Protein 4YJW (pdb70)

Solvent-accessible surface area: 9100 Å² total

Foldseek 3Di:
DLLVLLVLLCLVVLLVVCLCQQQPLVLLVVLLVLLDPPDLVPRDQDDHGDDDPVSLVDQLQDDVSDPPVL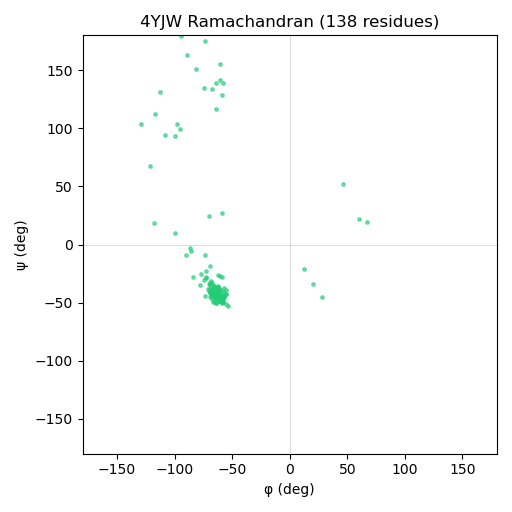RVLSNVLSVLLVVLSCLLNVLSVVLSVVNVVVCVVVVCPSSVVSSVSSVVSSVSNVVSSVSNCVSSPVVNVVSVVSNDD

CATH classification: 1.20.120.930

Organism: Phocaeicola vulgatus (strain ATCC 8482 / DSM 1447 / JCM 5826 / CCUG 4940 / NBRC 14291 / NCTC 11154) (NCBI:txid435590)

Structure (mmCIF, N/CA/C/O backbone):
data_4YJW
#
_entry.id   4YJW
#
_cell.length_a   70.766
_cell.length_b   70.766
_cell.length_c   67.473
_cell.angle_alpha   90.000
_cell.angle_beta   90.000
_cell.angle_gamma   90.000
#
_symmetry.space_group_name_H-M   'P 41 21 2'
#
loop_
_entity.id
_entity.type
_entity.pdbx_description
1 polymer 'DUF3829 family protein'
2 water water
#
loop_
_atom_site.group_PDB
_atom_site.id
_atom_site.type_symbol
_atom_site.label_atom_id
_atom_site.label_alt_id
_atom_site.label_comp_id
_atom_site.label_asym_id
_ato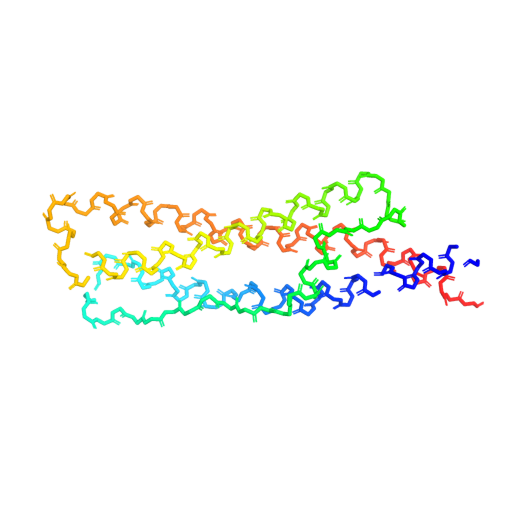m_site.label_entity_id
_atom_site.label_seq_id
_atom_site.pdbx_PDB_ins_code
_atom_site.Cartn_x
_atom_site.Cartn_y
_atom_site.Cartn_z
_atom_site.occupancy
_atom_site.B_iso_or_equiv
_atom_site.auth_seq_id
_atom_site.auth_comp_id
_atom_site.auth_asym_id
_atom_site.auth_atom_id
_atom_site.pdbx_PDB_model_num
ATOM 1 N N . SER A 1 9 ? 1.650 24.416 23.536 1.00 64.02 34 SER A N 1
ATOM 2 C CA . SER A 1 9 ? 1.467 24.450 22.084 1.00 63.62 34 SER A CA 1
ATOM 3 C C . SER A 1 9 ? 2.783 24.082 21.373 1.00 66.25 34 SER A C 1
ATOM 4 O O . SER A 1 9 ? 2.800 23.146 20.573 1.00 64.31 34 SER A O 1
ATOM 11 N N . SER A 1 11 ? 5.390 23.144 23.164 1.00 53.82 36 SER A N 1
ATOM 12 C CA . SER A 1 11 ? 5.777 22.032 24.015 1.00 51.62 36 SER A CA 1
ATOM 13 C C . SER A 1 11 ? 4.900 20.833 23.690 1.00 49.82 36 SER A C 1
ATOM 14 O O . SER A 1 11 ? 5.382 19.706 23.768 1.00 47.15 36 SER A O 1
ATOM 17 N N . VAL A 1 12 ? 3.612 21.077 23.334 1.00 43.46 37 VAL A N 1
ATOM 18 C CA . VAL A 1 12 ? 2.644 20.033 22.947 1.00 41.62 37 VAL A CA 1
ATOM 19 C C . VAL A 1 12 ? 3.138 19.346 21.647 1.00 41.50 37 VAL A C 1
ATOM 20 O O . VAL A 1 12 ? 3.118 18.106 21.560 1.00 39.49 37 VAL A O 1
ATOM 24 N N . GLU A 1 13 ? 3.596 20.152 20.656 1.00 35.89 38 GLU A N 1
ATOM 25 C CA A GLU A 1 13 ? 4.105 19.592 19.401 0.50 34.28 38 GLU A CA 1
ATOM 26 C CA B GLU A 1 13 ? 4.116 19.621 19.397 0.50 34.21 38 GLU A CA 1
ATOM 27 C C . GLU A 1 13 ? 5.427 18.861 19.657 1.00 36.37 38 GLU A C 1
ATOM 28 O O . GLU A 1 13 ? 5.624 17.778 19.111 1.00 31.96 38 GLU A O 1
ATOM 39 N N . ASN A 1 14 ? 6.298 19.407 20.550 1.00 34.28 39 ASN A N 1
ATOM 40 C CA . ASN A 1 14 ? 7.580 18.777 20.924 1.00 33.23 39 ASN A CA 1
ATOM 41 C C . ASN A 1 14 ? 7.344 17.432 21.629 1.00 32.17 39 ASN A C 1
ATOM 42 O O . ASN A 1 14 ? 8.056 16.451 21.366 1.00 29.25 39 ASN A O 1
ATOM 47 N N . ALA A 1 15 ? 6.310 17.381 22.482 1.00 28.43 40 ALA A N 1
ATOM 48 C CA . ALA A 1 15 ? 5.909 16.178 23.206 1.00 27.63 40 ALA A CA 1
ATOM 49 C C . ALA A 1 15 ? 5.392 15.114 22.241 1.00 28.48 40 ALA A C 1
ATOM 50 O O . ALA A 1 15 ? 5.691 13.937 22.430 1.00 26.33 40 ALA A O 1
ATOM 52 N N . ASN A 1 16 ? 4.653 15.522 21.180 1.00 24.32 41 ASN A N 1
ATOM 53 C CA . ASN A 1 16 ? 4.167 14.566 20.186 1.00 23.50 41 ASN A CA 1
ATOM 54 C C . ASN A 1 16 ? 5.329 13.945 19.432 1.00 24.04 41 ASN A C 1
ATOM 55 O O . ASN A 1 16 ? 5.266 12.761 19.090 1.00 23.13 41 ASN A O 1
ATOM 60 N N . GLU A 1 17 ? 6.391 14.731 19.181 1.00 20.48 42 GLU A N 1
ATOM 61 C CA . GLU A 1 17 ? 7.583 14.231 18.487 1.00 19.04 42 GLU A CA 1
ATOM 62 C C . GLU A 1 17 ? 8.341 13.284 19.403 1.00 19.70 42 GLU A C 1
ATOM 63 O O . GLU A 1 17 ? 8.864 12.281 18.931 1.00 16.90 42 GLU A O 1
ATOM 69 N N . VAL A 1 18 ? 8.404 13.582 20.716 1.00 18.94 43 VAL A N 1
ATOM 70 C CA . VAL A 1 18 ? 9.058 12.662 21.662 1.00 18.12 43 VAL A CA 1
ATOM 71 C C . VAL A 1 18 ? 8.343 11.297 21.609 1.00 20.23 43 VAL A C 1
ATOM 72 O O . VAL A 1 18 ? 9.013 10.267 21.530 1.00 17.55 43 VAL A O 1
ATOM 84 N N . LYS A 1 20 ? 6.671 9.963 19.113 1.00 18.94 45 LYS A N 1
ATOM 85 C CA . LYS A 1 20 ? 6.985 9.336 17.814 1.00 16.71 45 LYS A CA 1
ATOM 86 C C . LYS A 1 20 ? 8.364 8.695 17.894 1.00 18.57 45 LYS A C 1
ATOM 87 O O . LYS A 1 20 ? 8.532 7.542 17.486 1.00 15.75 45 LYS A O 1
ATOM 93 N N . TYR A 1 21 ? 9.338 9.434 18.457 1.00 14.90 46 TYR A N 1
ATOM 94 C CA . TYR A 1 21 ? 10.713 8.961 18.619 1.00 13.52 46 TYR A CA 1
ATOM 95 C C . TYR A 1 21 ? 10.753 7.723 19.518 1.00 17.04 46 TYR A C 1
ATOM 96 O O . TYR A 1 21 ? 11.422 6.740 19.190 1.00 15.71 46 TYR A O 1
ATOM 105 N N . TYR A 1 22 ? 9.993 7.748 20.628 1.00 15.89 47 TYR A N 1
ATOM 106 C CA . TYR A 1 22 ? 9.946 6.601 21.542 1.00 16.84 47 TYR A CA 1
ATOM 107 C C . TYR A 1 22 ? 9.298 5.385 20.867 1.00 18.82 47 TYR A C 1
ATOM 108 O O . TYR A 1 22 ? 9.842 4.281 20.945 1.00 18.14 47 TYR A O 1
ATOM 117 N N . ASP A 1 23 ? 8.140 5.576 20.227 1.00 17.67 48 ASP A N 1
ATOM 118 C CA . ASP A 1 23 ? 7.454 4.471 19.534 1.00 17.59 48 ASP A CA 1
ATOM 119 C C . ASP A 1 23 ? 8.367 3.823 18.469 1.00 19.14 48 ASP A C 1
ATOM 120 O O . ASP A 1 23 ? 8.437 2.596 18.400 1.00 19.12 48 ASP A O 1
ATOM 125 N N . THR A 1 24 ? 9.099 4.645 17.675 1.00 14.83 49 THR A N 1
ATOM 126 C CA . THR A 1 24 ? 10.007 4.158 16.625 1.00 14.06 49 THR A CA 1
ATOM 127 C C . THR A 1 24 ? 11.172 3.426 17.306 1.00 17.35 49 THR A C 1
ATOM 128 O O . THR A 1 24 ? 11.526 2.321 16.878 1.00 16.54 49 THR A O 1
ATOM 132 N N . SER A 1 25 ? 11.713 4.004 18.406 1.00 14.05 50 SER A N 1
ATOM 133 C CA . SER A 1 25 ? 12.806 3.378 19.168 1.00 14.41 50 SER A CA 1
ATOM 134 C C . SER A 1 25 ? 12.394 1.993 19.661 1.00 20.25 50 SER A C 1
ATOM 135 O O . SER A 1 25 ? 13.176 1.054 19.546 1.00 18.72 50 SER A O 1
ATOM 138 N N . LEU A 1 26 ? 11.169 1.860 20.197 1.00 18.93 51 LEU A N 1
ATOM 139 C CA . LEU A 1 26 ? 10.663 0.571 20.699 1.00 20.09 51 LEU A CA 1
ATOM 140 C C . LEU A 1 26 ? 10.660 -0.492 19.581 1.00 22.75 51 LEU A C 1
ATOM 141 O O . LEU A 1 26 ? 11.154 -1.607 19.782 1.00 21.90 51 LEU A O 1
ATOM 146 N N . LYS A 1 27 ? 10.133 -0.129 18.404 1.00 19.19 52 LYS A N 1
ATOM 147 C CA . LYS A 1 27 ? 10.039 -1.028 17.247 1.00 19.60 52 LYS A CA 1
ATOM 148 C C . LYS A 1 27 ? 11.401 -1.390 16.684 1.00 22.30 52 LYS A C 1
ATOM 149 O O . LYS A 1 27 ? 11.669 -2.564 16.422 1.00 23.05 52 LYS A O 1
ATOM 155 N N . ILE A 1 28 ? 12.245 -0.377 16.453 1.00 18.98 53 ILE A N 1
ATOM 156 C CA . ILE A 1 28 ? 13.553 -0.577 15.834 1.00 19.43 53 ILE A CA 1
ATOM 157 C C . ILE A 1 28 ? 14.502 -1.384 16.781 1.00 21.14 53 ILE A C 1
ATOM 158 O O . ILE A 1 28 ? 15.144 -2.332 16.321 1.00 19.12 53 ILE A O 1
ATOM 163 N N . LEU A 1 29 ? 14.478 -1.108 18.091 1.00 17.48 54 LEU A N 1
ATOM 164 C CA . LEU A 1 29 ? 15.392 -1.793 19.013 1.00 17.05 54 LEU A CA 1
ATOM 165 C C . LEU A 1 29 ? 14.990 -3.267 19.234 1.00 19.93 54 LEU A C 1
ATOM 166 O O . LEU A 1 29 ? 15.871 -4.100 19.440 1.00 19.15 54 LEU A O 1
ATOM 171 N N . LYS A 1 30 ? 13.699 -3.587 19.117 1.00 17.59 55 LYS A N 1
ATOM 172 C CA . LYS A 1 30 ? 13.214 -4.959 19.217 1.00 18.70 55 LYS A CA 1
ATOM 173 C C . LYS A 1 30 ? 13.746 -5.798 18.027 1.00 24.60 55 LYS A C 1
ATOM 174 O O . LYS A 1 30 ? 14.205 -6.926 18.223 1.00 24.02 55 LYS A O 1
ATOM 180 N N . ASP A 1 31 ? 13.691 -5.247 16.811 1.00 21.92 56 ASP A N 1
ATOM 181 C CA . ASP A 1 31 ? 14.138 -6.008 15.634 1.00 22.36 56 ASP A CA 1
ATOM 182 C C . ASP A 1 31 ? 15.640 -5.946 15.381 1.00 26.45 56 ASP A C 1
ATOM 183 O O . ASP A 1 31 ? 16.182 -6.890 14.793 1.00 27.89 56 ASP A O 1
ATOM 188 N N . LEU A 1 32 ? 16.316 -4.863 15.800 1.00 19.25 57 LEU A N 1
ATOM 189 C CA A LEU A 1 32 ? 17.747 -4.717 15.562 0.60 18.97 57 LEU A CA 1
ATOM 190 C CA B LEU A 1 32 ? 17.760 -4.724 15.577 0.40 18.85 57 LEU A CA 1
ATOM 191 C C . LEU A 1 32 ? 18.586 -5.577 16.515 1.00 21.87 57 LEU A C 1
ATOM 192 O O . LEU A 1 32 ? 19.563 -6.176 16.074 1.00 22.03 57 LEU A O 1
ATOM 201 N N . VAL A 1 33 ? 18.222 -5.608 17.805 1.00 16.52 58 VAL A N 1
ATOM 202 C CA . VAL A 1 33 ? 18.957 -6.345 18.831 1.00 15.44 58 VAL A CA 1
ATOM 203 C C . VAL A 1 33 ? 18.123 -7.557 19.235 1.00 19.27 58 VAL A C 1
ATOM 204 O O . VAL A 1 33 ? 17.217 -7.488 20.082 1.00 19.50 58 VAL A O 1
ATOM 208 N N . ASN A 1 34 ? 18.431 -8.659 18.586 1.00 15.85 59 ASN A N 1
ATOM 209 C CA . ASN A 1 34 ? 17.766 -9.941 18.786 1.00 15.77 59 ASN A CA 1
ATOM 210 C C . ASN A 1 34 ? 18.658 -10.764 19.693 1.00 18.73 59 ASN A C 1
ATOM 211 O O . ASN A 1 34 ? 19.590 -11.416 19.220 1.00 16.82 59 ASN A O 1
ATOM 216 N N . GLU A 1 35 ? 18.403 -10.696 21.004 1.00 14.74 60 GLU A N 1
ATOM 217 C CA . GLU A 1 35 ? 19.252 -11.317 22.026 1.00 14.03 60 GLU A CA 1
ATOM 218 C C . GLU A 1 35 ? 19.447 -12.807 21.791 1.00 16.21 60 GLU A C 1
ATOM 219 O O . GLU A 1 35 ? 20.570 -13.291 21.948 1.00 15.66 60 GLU A O 1
ATOM 225 N N . ASN A 1 36 ? 18.381 -13.536 21.421 1.00 13.49 61 ASN A N 1
ATOM 226 C CA . ASN A 1 36 ? 18.517 -14.986 21.214 1.00 14.35 61 ASN A CA 1
ATOM 227 C C . ASN A 1 36 ? 19.328 -15.292 19.966 1.00 15.73 61 ASN A C 1
ATOM 228 O O . ASN A 1 36 ? 20.126 -16.246 19.984 1.00 15.36 61 ASN A O 1
ATOM 233 N N . GLU A 1 37 ? 19.220 -14.456 18.915 1.00 14.49 62 GLU A N 1
ATOM 234 C CA . GLU A 1 37 ? 20.036 -14.653 17.708 1.00 13.04 62 GLU A CA 1
ATOM 235 C C . GLU A 1 37 ? 21.499 -14.362 18.019 1.00 14.61 62 GLU A C 1
ATOM 236 O O . GLU A 1 37 ? 22.377 -15.089 17.558 1.00 12.17 62 GLU A O 1
ATOM 242 N N . ILE A 1 38 ? 21.756 -13.304 18.820 1.00 10.72 63 ILE A N 1
ATOM 243 C CA . ILE A 1 38 ? 23.131 -12.944 19.225 1.00 10.44 63 ILE A CA 1
ATOM 244 C C . ILE A 1 38 ? 23.753 -14.133 19.975 1.00 13.70 63 ILE A C 1
ATOM 245 O O . ILE A 1 38 ? 24.895 -14.533 19.678 1.00 12.55 63 ILE A O 1
ATOM 250 N N . LYS A 1 39 ? 23.021 -14.690 20.961 1.00 12.98 64 LYS A N 1
ATOM 251 C CA . LYS A 1 39 ? 23.497 -15.873 21.689 1.00 12.38 64 LYS A CA 1
ATOM 252 C C . LYS A 1 39 ? 23.758 -17.052 20.751 1.00 15.80 64 LYS A C 1
ATOM 253 O O . LYS A 1 39 ? 24.728 -17.800 20.978 1.00 13.36 64 LYS A O 1
ATOM 259 N N . ALA A 1 40 ? 22.876 -17.264 19.733 1.00 12.58 65 ALA A N 1
ATOM 260 C CA . ALA A 1 40 ? 23.054 -18.382 18.780 1.00 13.28 65 ALA A CA 1
ATOM 261 C C . ALA A 1 40 ? 24.326 -18.187 17.930 1.00 14.73 65 ALA A C 1
ATOM 262 O O . ALA A 1 40 ? 25.068 -19.143 17.706 1.00 13.78 65 ALA A O 1
ATOM 264 N N . VAL A 1 41 ? 24.602 -16.937 17.509 1.00 11.48 66 VAL A N 1
ATOM 265 C CA . VAL A 1 41 ? 25.819 -16.623 16.736 1.00 10.80 66 VAL A CA 1
ATOM 266 C C . VAL A 1 41 ? 27.058 -16.886 17.619 1.00 12.68 66 VAL A C 1
ATOM 267 O O . VAL A 1 41 ? 28.029 -17.471 17.152 1.00 11.32 66 VAL A O 1
ATOM 271 N N . LEU A 1 42 ? 27.009 -16.519 18.895 1.00 11.49 67 LEU A N 1
ATOM 272 C CA . LEU A 1 42 ? 28.156 -16.818 19.776 1.00 9.67 67 LEU A CA 1
ATOM 273 C C . LEU A 1 42 ? 28.391 -18.332 19.876 1.00 13.56 67 LEU A C 1
ATOM 274 O O . LEU A 1 42 ? 29.521 -18.770 19.799 1.00 13.26 67 LEU A O 1
ATOM 279 N N . GLY A 1 43 ? 27.320 -19.117 19.962 1.00 11.81 68 GLY A N 1
ATOM 280 C CA . GLY A 1 43 ? 27.454 -20.575 19.993 1.00 13.21 68 GLY A CA 1
ATOM 281 C C . GLY A 1 43 ? 28.079 -21.115 18.709 1.00 15.41 68 GLY A C 1
ATOM 282 O O . GLY A 1 43 ? 28.923 -22.020 18.765 1.00 14.60 68 GLY A O 1
ATOM 283 N N . TYR A 1 44 ? 27.768 -20.491 17.549 1.00 11.19 69 TYR A N 1
ATOM 284 C CA . TYR A 1 44 ? 28.313 -20.908 16.251 1.00 11.30 69 TYR A CA 1
ATOM 285 C C . TYR A 1 44 ? 29.810 -20.599 16.158 1.00 14.46 69 TYR A C 1
ATOM 286 O O . TYR A 1 44 ? 30.495 -21.201 15.340 1.00 12.96 69 TYR A O 1
ATOM 295 N N . LEU A 1 45 ? 30.316 -19.702 17.029 1.00 12.09 70 LEU A N 1
ATOM 296 C CA . LEU A 1 45 ? 31.743 -19.357 17.065 1.00 11.65 70 LEU A CA 1
ATOM 297 C C . LEU A 1 45 ? 32.548 -20.335 17.938 1.00 15.47 70 LEU A C 1
ATOM 298 O O . LEU A 1 45 ? 33.795 -20.256 17.979 1.00 14.51 70 LEU A O 1
ATOM 303 N N . ASP A 1 46 ? 31.854 -21.273 18.623 1.00 12.12 71 ASP A N 1
ATOM 304 C CA . ASP A 1 46 ? 32.535 -22.223 19.507 1.00 12.93 71 ASP A CA 1
ATOM 305 C C . ASP A 1 46 ? 33.554 -23.090 18.771 1.00 15.97 71 ASP A C 1
ATOM 306 O O . ASP A 1 46 ? 33.342 -23.513 17.639 1.00 15.04 71 ASP A O 1
ATOM 311 N N . GLN A 1 47 ? 34.675 -23.339 19.438 1.00 14.99 72 GLN A N 1
ATOM 312 C CA . GLN A 1 47 ? 35.808 -24.111 18.933 1.00 15.51 72 GLN A CA 1
ATOM 313 C C . GLN A 1 47 ? 35.422 -25.548 18.532 1.00 18.59 72 GLN A C 1
ATOM 314 O O . GLN A 1 47 ? 36.077 -26.133 17.677 1.00 17.75 72 GLN A O 1
ATOM 320 N N . LYS A 1 48 ? 34.383 -26.119 19.166 1.00 15.37 73 LYS A N 1
ATOM 321 C CA . LYS A 1 48 ? 33.980 -27.516 18.910 1.00 16.55 73 LYS A CA 1
ATOM 322 C C . LYS A 1 48 ? 32.855 -27.640 17.865 1.00 20.79 73 LYS A C 1
ATOM 323 O O . LYS A 1 48 ? 32.424 -28.756 17.557 1.00 20.19 73 LYS A O 1
ATOM 337 N N . PRO A 1 50 ? 31.342 -28.270 14.413 1.00 17.67 75 PRO A N 1
ATOM 338 C CA . PRO A 1 50 ? 31.841 -28.774 13.120 1.00 17.23 75 PRO A CA 1
ATOM 339 C C . PRO A 1 50 ? 31.821 -27.628 12.095 1.00 20.42 75 PRO A C 1
ATOM 340 O O . PRO A 1 50 ? 30.849 -26.870 12.003 1.00 18.14 75 PRO A O 1
ATOM 344 N N . VAL A 1 51 ? 32.922 -27.452 11.386 1.00 17.21 76 VAL A N 1
ATOM 345 C CA . VAL A 1 51 ? 33.078 -26.383 10.400 1.00 16.67 76 VAL A CA 1
ATOM 346 C C . VAL A 1 51 ? 31.949 -26.420 9.341 1.00 19.40 76 VAL A C 1
ATOM 347 O O . VAL A 1 51 ? 31.407 -25.362 9.012 1.00 17.72 76 VAL A O 1
ATOM 351 N N . ASP A 1 52 ? 31.573 -27.625 8.849 1.00 17.47 77 ASP A N 1
ATOM 352 C CA . ASP A 1 52 ? 30.534 -27.750 7.804 1.00 18.34 77 ASP A CA 1
ATOM 353 C C . ASP A 1 52 ? 29.109 -27.502 8.341 1.00 21.77 77 ASP A C 1
ATOM 354 O O . ASP A 1 52 ? 28.171 -27.341 7.549 1.00 21.56 77 ASP A O 1
ATOM 359 N N . SER A 1 53 ? 28.965 -27.396 9.676 1.00 16.60 78 SER A N 1
ATOM 360 C CA . SER A 1 53 ? 27.663 -27.130 10.307 1.00 17.23 78 SER A CA 1
ATOM 361 C C . SER A 1 53 ? 27.363 -25.630 10.484 1.00 20.21 78 SER A C 1
ATOM 362 O O . SER A 1 53 ? 26.242 -25.300 10.872 1.00 19.90 78 SER A O 1
ATOM 365 N N . LEU A 1 54 ? 28.343 -24.732 10.237 1.00 13.83 79 LEU A N 1
ATOM 366 C CA . LEU A 1 54 ? 28.157 -23.292 10.470 1.00 12.52 79 LEU A CA 1
ATOM 367 C C . LEU A 1 54 ? 27.075 -22.717 9.546 1.00 16.70 79 LEU A C 1
ATOM 368 O O . LEU A 1 54 ? 27.226 -22.759 8.324 1.00 15.83 79 LEU A O 1
ATOM 373 N N . PRO A 1 55 ? 25.947 -22.210 10.080 1.00 15.50 80 PRO A N 1
ATOM 374 C CA . PRO A 1 55 ? 24.905 -21.719 9.175 1.00 15.21 80 PRO A CA 1
ATOM 375 C C . PRO A 1 55 ? 25.074 -20.248 8.817 1.00 17.60 80 PRO A C 1
ATOM 376 O O . PRO A 1 55 ? 25.756 -19.510 9.519 1.00 15.68 80 PRO A O 1
ATOM 380 N N . VAL A 1 56 ? 24.406 -19.811 7.751 1.00 14.95 81 VAL A N 1
ATOM 381 C CA . VAL A 1 56 ? 24.396 -18.383 7.405 1.00 14.75 81 VAL A CA 1
ATOM 382 C C . VAL A 1 56 ? 23.459 -17.698 8.411 1.00 17.03 81 VAL A C 1
ATOM 383 O O . VAL A 1 56 ? 22.360 -18.201 8.674 1.00 15.54 81 VAL A O 1
ATOM 387 N N . VAL A 1 57 ? 23.884 -16.568 8.966 1.00 15.48 82 VAL A N 1
ATOM 388 C CA . VAL A 1 57 ? 23.033 -15.782 9.882 1.00 13.80 82 VAL A CA 1
ATOM 389 C C . VAL A 1 57 ? 23.063 -14.358 9.355 1.00 18.21 82 VAL A C 1
ATOM 390 O O . VAL A 1 57 ? 24.061 -13.678 9.534 1.00 16.35 82 VAL A O 1
ATOM 394 N N . SER A 1 58 ? 21.991 -13.934 8.698 1.00 16.90 83 SER A N 1
ATOM 395 C CA A SER A 1 58 ? 21.919 -12.610 8.070 0.60 17.19 83 SER A CA 1
ATOM 396 C CA B SER A 1 58 ? 21.939 -12.611 8.072 0.40 16.41 83 SER A CA 1
ATOM 397 C C . SER A 1 58 ? 21.673 -11.495 9.073 1.00 18.94 83 SER A C 1
ATOM 398 O O . SER A 1 58 ? 20.959 -11.690 10.057 1.00 16.78 83 SER A O 1
ATOM 403 N N . GLN A 1 59 ? 22.250 -10.304 8.803 1.00 16.38 84 GLN A N 1
ATOM 404 C CA . GLN A 1 59 ? 22.016 -9.144 9.657 1.00 16.42 84 GLN A CA 1
ATOM 405 C C . GLN A 1 59 ? 20.561 -8.719 9.515 1.00 18.65 84 GLN A C 1
ATOM 406 O O . GLN A 1 59 ? 20.107 -8.617 8.380 1.00 16.58 84 GLN A O 1
ATOM 412 N N . PRO A 1 60 ? 19.829 -8.437 10.607 1.00 17.29 85 PRO A N 1
ATOM 413 C CA . PRO A 1 60 ? 18.451 -7.923 10.448 1.00 18.42 85 PRO A CA 1
ATOM 414 C C . PRO A 1 60 ? 18.480 -6.562 9.753 1.00 21.88 85 PRO A C 1
ATOM 415 O O . PRO A 1 60 ? 19.397 -5.789 9.995 1.00 20.93 85 PRO A O 1
ATOM 419 N N . VAL A 1 61 ? 17.549 -6.310 8.820 1.00 21.11 86 VAL A N 1
ATOM 420 C CA . VAL A 1 61 ? 17.499 -5.028 8.100 1.00 22.12 86 VAL A CA 1
ATOM 421 C C . VAL A 1 61 ? 16.172 -4.382 8.471 1.00 25.97 86 VAL A C 1
ATOM 422 O O . VAL A 1 61 ? 15.113 -4.915 8.160 1.00 27.81 86 VAL A O 1
ATOM 426 N N . VAL A 1 62 ? 16.238 -3.287 9.212 1.00 19.87 87 VAL A N 1
ATOM 427 C CA . VAL A 1 62 ? 15.039 -2.589 9.688 1.00 18.52 87 VAL A CA 1
ATOM 428 C C . VAL A 1 62 ? 14.682 -1.461 8.725 1.00 19.30 87 VAL A C 1
ATOM 429 O O . VAL A 1 62 ? 15.398 -1.250 7.749 1.00 18.96 87 VAL A O 1
ATOM 433 N N . SER A 1 63 ? 13.598 -0.732 9.005 1.00 15.93 88 SER A N 1
ATOM 434 C CA . SER A 1 63 ? 13.201 0.388 8.143 1.00 16.27 88 SER A CA 1
ATOM 435 C C . SER A 1 63 ? 14.343 1.412 8.070 1.00 16.79 88 SER A C 1
ATOM 436 O O . SER A 1 63 ? 14.894 1.787 9.103 1.00 13.75 88 SER A O 1
ATOM 439 N N . VAL A 1 64 ? 14.734 1.807 6.853 1.00 13.48 89 VAL A N 1
ATOM 440 C CA . VAL A 1 64 ? 15.812 2.801 6.652 1.00 12.03 89 VAL A CA 1
ATOM 441 C C . VAL A 1 64 ? 15.335 4.170 7.136 1.00 17.10 89 VAL A C 1
ATOM 442 O O . VAL A 1 64 ? 16.103 4.879 7.787 1.00 18.12 89 VAL A O 1
ATOM 446 N N . GLN A 1 65 ? 14.099 4.564 6.817 1.00 15.15 90 GLN A N 1
ATOM 447 C CA . GLN A 1 65 ? 13.609 5.867 7.270 1.00 17.04 90 GLN A CA 1
ATOM 448 C C . GLN A 1 65 ? 13.488 5.879 8.820 1.00 20.42 90 GLN A C 1
ATOM 449 O O . GLN A 1 65 ? 13.796 6.896 9.433 1.00 20.02 90 GLN A O 1
ATOM 455 N N . ASP A 1 66 ? 13.110 4.750 9.448 1.00 16.29 91 ASP A N 1
ATOM 456 C CA . ASP A 1 66 ? 13.107 4.706 10.926 1.00 15.93 91 ASP A CA 1
ATOM 457 C C . ASP A 1 66 ? 14.525 4.896 11.487 1.00 18.37 91 ASP A C 1
ATOM 458 O O . ASP A 1 66 ? 14.699 5.563 12.510 1.00 17.76 91 ASP A O 1
ATOM 463 N N . THR A 1 67 ? 15.533 4.323 10.808 1.00 17.49 92 THR A N 1
ATOM 464 C CA . THR A 1 67 ? 16.955 4.439 11.173 1.00 17.34 92 THR A CA 1
ATOM 465 C C . THR A 1 67 ? 17.361 5.919 11.119 1.00 20.86 92 THR A C 1
ATOM 466 O O . THR A 1 67 ? 17.965 6.417 12.067 1.00 20.59 92 THR A O 1
ATOM 470 N N . VAL A 1 68 ? 17.020 6.604 10.024 1.00 17.98 93 VAL A N 1
ATOM 471 C CA . VAL A 1 68 ? 17.322 8.035 9.858 1.00 19.01 93 VAL A CA 1
ATOM 472 C C . VAL A 1 68 ? 16.664 8.843 10.995 1.00 24.01 93 VAL A C 1
ATOM 473 O O . VAL A 1 68 ? 17.305 9.729 11.585 1.00 24.75 93 VAL A O 1
ATOM 477 N N . PHE A 1 69 ? 15.390 8.540 11.290 1.00 19.36 94 PHE A N 1
ATOM 478 C CA . PHE A 1 69 ? 14.642 9.270 12.299 1.00 18.67 94 PHE A CA 1
ATOM 479 C C . PHE A 1 69 ? 15.301 9.151 13.674 1.00 20.79 94 PHE A C 1
ATOM 480 O O . PHE A 1 69 ? 15.509 10.175 14.329 1.00 21.33 94 PHE A O 1
ATOM 488 N N . VAL A 1 70 ? 15.662 7.932 14.097 1.00 15.85 95 VAL A N 1
ATOM 489 C CA . VAL A 1 70 ? 16.225 7.759 15.441 1.00 17.11 95 VAL A CA 1
ATOM 490 C C . VAL A 1 70 ? 17.706 8.201 15.502 1.00 23.61 95 VAL A C 1
ATOM 491 O O . VAL A 1 70 ? 18.187 8.531 16.586 1.00 20.62 95 VAL A O 1
ATOM 495 N N . SER A 1 71 ? 18.423 8.161 14.358 1.00 21.00 96 SER A N 1
ATOM 496 C CA . SER A 1 71 ? 19.849 8.530 14.300 1.00 22.51 96 SER A CA 1
ATOM 497 C C . SER A 1 71 ? 20.047 10.013 14.425 1.00 28.83 96 SER A C 1
ATOM 498 O O . SER A 1 71 ? 21.141 10.447 14.786 1.00 31.32 96 SER A O 1
ATOM 501 N N . ASN A 1 72 ? 19.015 10.797 14.093 1.00 25.33 97 ASN A N 1
ATOM 502 C CA . ASN A 1 72 ? 19.065 12.255 14.104 1.00 26.86 97 ASN A CA 1
ATOM 503 C C . ASN A 1 72 ? 17.994 12.837 15.045 1.00 28.89 97 ASN A C 1
ATOM 504 O O . ASN A 1 72 ? 17.061 13.507 14.576 1.00 26.43 97 ASN A O 1
ATOM 509 N N . PRO A 1 73 ? 18.122 12.629 16.389 1.00 25.83 98 PRO A N 1
ATOM 510 C CA . PRO A 1 73 ? 17.127 13.212 17.311 1.00 26.04 98 PRO A CA 1
ATOM 511 C C . PRO A 1 73 ? 17.054 14.729 17.157 1.00 33.83 98 PRO A C 1
ATOM 512 O O . PRO A 1 73 ? 18.079 15.368 16.936 1.00 35.87 98 PRO A O 1
ATOM 516 N N . GLY A 1 74 ? 15.840 15.263 17.185 1.00 30.45 99 GLY A N 1
ATOM 517 C CA . GLY A 1 74 ? 15.566 16.682 17.006 1.00 31.88 99 GLY A CA 1
ATOM 518 C C . GLY A 1 74 ? 15.938 17.548 18.191 1.00 35.55 99 GLY A C 1
ATOM 519 O O . GLY A 1 74 ? 16.334 17.039 19.248 1.00 32.16 99 GLY A O 1
ATOM 520 N N . ASN A 1 75 ? 15.789 18.874 18.008 1.00 35.79 100 ASN A N 1
ATOM 521 C CA A ASN A 1 75 ? 16.122 19.872 19.027 0.50 37.63 100 ASN A CA 1
ATOM 522 C CA B ASN A 1 75 ? 16.109 19.882 19.018 0.50 37.84 100 ASN A CA 1
ATOM 523 C C . ASN A 1 75 ? 15.038 19.951 20.125 1.00 42.26 100 ASN A C 1
ATOM 524 O O . ASN A 1 75 ? 15.158 20.770 21.039 1.00 44.41 100 ASN A O 1
ATOM 533 N N . TYR A 1 76 ? 14.009 19.069 20.070 1.00 37.83 101 TYR A N 1
ATOM 534 C CA . TYR A 1 76 ? 12.965 18.982 21.105 1.00 37.55 101 TYR A CA 1
ATOM 535 C C . TYR A 1 76 ? 13.608 18.329 22.345 1.00 39.45 101 TYR A C 1
ATOM 536 O O . TYR A 1 76 ? 13.225 18.637 23.472 1.00 42.48 101 TYR A O 1
ATOM 545 N N . PHE A 1 77 ? 14.645 17.486 22.134 1.00 29.58 102 PHE A N 1
ATOM 546 C CA . PHE A 1 77 ? 15.444 16.933 23.222 1.00 26.00 102 PHE A CA 1
ATOM 547 C C . PHE A 1 77 ? 16.465 17.968 23.618 1.00 31.78 102 PHE A C 1
ATOM 548 O O . PHE A 1 77 ? 16.928 18.720 22.754 1.00 31.99 102 PHE A O 1
ATOM 556 N N . SER A 1 78 ? 16.887 17.969 24.888 1.00 29.02 103 SER A N 1
ATOM 557 C CA . SER A 1 78 ? 17.966 18.837 25.345 1.00 31.11 103 SER A CA 1
ATOM 558 C C . SER A 1 78 ? 19.221 18.490 24.555 1.00 35.61 103 SER A C 1
ATOM 559 O O . SER A 1 78 ? 19.329 17.354 24.075 1.00 32.40 103 SER A O 1
ATOM 562 N N . GLU A 1 79 ? 20.165 19.432 24.425 1.00 34.83 104 GLU A N 1
ATOM 563 C CA . GLU A 1 79 ? 21.407 19.186 23.693 1.00 35.64 104 GLU A CA 1
ATOM 564 C C . GLU A 1 79 ? 22.136 17.962 24.266 1.00 39.04 104 GLU A C 1
ATOM 565 O O . GLU A 1 79 ? 22.645 17.150 23.491 1.00 37.17 104 GLU A O 1
ATOM 571 N N . ASN A 1 80 ? 22.126 17.793 25.607 1.00 36.40 105 ASN A N 1
ATOM 572 C CA . ASN A 1 80 ? 22.764 16.644 26.246 1.00 35.91 105 ASN A CA 1
ATOM 573 C C . ASN A 1 80 ? 22.089 15.326 25.846 1.00 35.70 105 ASN A C 1
ATOM 574 O O . ASN A 1 80 ? 22.781 14.395 25.431 1.00 33.11 105 ASN A O 1
ATOM 579 N N . ASP A 1 81 ? 20.745 15.251 25.965 1.00 31.09 106 ASP A N 1
ATOM 580 C CA . ASP A 1 81 ? 19.980 14.040 25.606 1.00 27.73 106 ASP A CA 1
ATOM 581 C C . ASP A 1 81 ? 20.111 13.724 24.123 1.00 28.98 106 ASP A C 1
ATOM 582 O O . ASP A 1 81 ? 20.241 12.552 23.763 1.00 26.73 106 A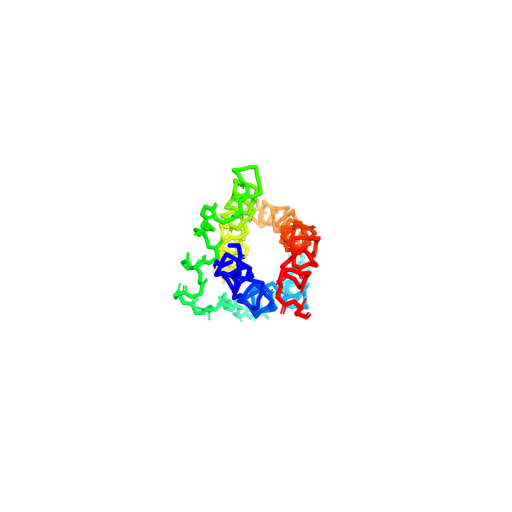SP A O 1
ATOM 587 N N . ARG A 1 82 ? 20.094 14.772 23.275 1.00 25.94 107 ARG A N 1
ATOM 588 C CA A ARG A 1 82 ? 20.237 14.664 21.821 0.50 24.68 107 ARG A CA 1
ATOM 589 C CA B ARG A 1 82 ? 20.231 14.647 21.821 0.50 24.52 107 ARG A CA 1
ATOM 590 C C . ARG A 1 82 ? 21.585 14.020 21.476 1.00 27.38 107 ARG A C 1
ATOM 591 O O . ARG A 1 82 ? 21.634 13.090 20.663 1.00 25.02 107 ARG A O 1
ATOM 606 N N . GLN A 1 83 ? 22.682 14.505 22.116 1.00 26.30 108 GLN A N 1
ATOM 607 C CA . GLN A 1 83 ? 24.034 13.975 21.888 1.00 27.04 108 GLN A CA 1
ATOM 608 C C . GLN A 1 83 ? 24.164 12.522 22.367 1.00 29.61 108 GLN A C 1
ATOM 609 O O . GLN A 1 83 ? 24.720 11.682 21.649 1.00 28.73 108 GLN A O 1
ATOM 615 N N . ASN A 1 84 ? 23.643 12.220 23.561 1.00 25.66 109 ASN A N 1
ATOM 616 C CA . ASN A 1 84 ? 23.698 10.856 24.095 1.00 23.90 109 ASN A CA 1
ATOM 617 C C . ASN A 1 84 ? 22.880 9.878 23.234 1.00 25.77 109 ASN A C 1
ATOM 618 O O . ASN A 1 84 ? 23.348 8.764 23.005 1.00 25.65 109 ASN A O 1
ATOM 623 N N . LEU A 1 85 ? 21.698 10.289 22.734 1.00 21.00 110 LEU A N 1
ATOM 624 C CA . LEU A 1 85 ? 20.900 9.409 21.859 1.00 19.93 110 LEU A CA 1
ATOM 625 C C . LEU A 1 85 ? 21.614 9.187 20.520 1.00 23.07 110 LEU A C 1
ATOM 626 O O . LEU A 1 85 ? 21.714 8.051 20.053 1.00 19.86 110 LEU A O 1
ATOM 631 N N . LYS A 1 86 ? 22.150 10.260 19.927 1.00 22.08 111 LYS A N 1
ATOM 632 C CA . LYS A 1 86 ? 22.854 10.177 18.639 1.00 22.69 111 LYS A CA 1
ATOM 633 C C . LYS A 1 86 ? 24.092 9.271 18.750 1.00 27.48 111 LYS A C 1
ATOM 634 O O . LYS A 1 86 ? 24.305 8.423 17.881 1.00 26.34 111 LYS A O 1
ATOM 640 N N . GLU A 1 87 ? 24.876 9.429 19.831 1.00 26.45 112 GLU A N 1
ATOM 641 C CA . GLU A 1 87 ? 26.087 8.636 20.070 1.00 26.91 112 GLU A CA 1
ATOM 642 C C . GLU A 1 87 ? 25.757 7.151 20.255 1.00 28.18 112 GLU A C 1
ATOM 643 O O . GLU A 1 87 ? 26.369 6.304 19.600 1.00 27.53 112 GLU A O 1
ATOM 649 N N . ASN A 1 88 ? 24.803 6.832 21.136 1.00 23.54 113 ASN A N 1
ATOM 650 C CA . ASN A 1 88 ? 24.444 5.434 21.416 1.00 22.78 113 ASN A CA 1
ATOM 651 C C . ASN A 1 88 ? 23.862 4.719 20.193 1.00 25.91 113 ASN A C 1
ATOM 652 O O . ASN A 1 88 ? 24.204 3.553 19.959 1.00 24.98 113 ASN A O 1
ATOM 657 N N . TYR A 1 89 ? 23.033 5.409 19.379 1.00 20.90 114 TYR A N 1
ATOM 658 C CA . TYR A 1 89 ? 22.490 4.804 18.165 1.00 19.95 114 TYR A CA 1
ATOM 659 C C . TYR A 1 89 ? 23.589 4.599 17.115 1.00 23.79 114 TYR A C 1
ATOM 660 O O . TYR A 1 89 ? 23.628 3.547 16.486 1.00 21.09 114 TYR A O 1
ATOM 669 N N . GLY A 1 90 ? 24.483 5.586 16.962 1.00 23.22 115 GLY A N 1
ATOM 670 C CA . GLY A 1 90 ? 25.605 5.489 16.024 1.00 23.77 115 GLY A CA 1
ATOM 671 C C . GLY A 1 90 ? 26.486 4.286 16.327 1.00 26.65 115 GLY A C 1
ATOM 672 O O . GLY A 1 90 ? 26.790 3.489 15.429 1.00 26.70 115 GLY A O 1
ATOM 673 N N . ARG A 1 91 ? 26.820 4.103 17.611 1.00 22.40 116 ARG A N 1
ATOM 674 C CA . ARG A 1 91 ? 27.624 2.983 18.088 1.00 22.51 116 ARG A CA 1
ATOM 675 C C . ARG A 1 91 ? 26.865 1.677 17.941 1.00 26.04 116 ARG A C 1
ATOM 676 O O . ARG A 1 91 ? 27.462 0.678 17.538 1.00 24.09 116 ARG A O 1
ATOM 684 N N . LEU A 1 92 ? 25.543 1.696 18.208 1.00 22.09 117 LEU A N 1
ATOM 685 C CA . LEU A 1 92 ? 24.709 0.495 18.064 1.00 20.88 117 LEU A CA 1
ATOM 686 C C . LEU A 1 92 ? 24.638 0.034 16.593 1.00 24.13 117 LEU A C 1
ATOM 687 O O . LEU A 1 92 ? 24.830 -1.165 16.338 1.00 22.54 117 LEU A O 1
ATOM 692 N N . PHE A 1 93 ? 24.407 0.955 15.630 1.00 21.07 118 PHE A N 1
ATOM 693 C CA . PHE A 1 93 ? 24.364 0.590 14.205 1.00 21.32 118 PHE A CA 1
ATOM 694 C C . PHE A 1 93 ? 25.719 0.047 13.707 1.00 25.26 118 PHE A C 1
ATOM 695 O O . PHE A 1 93 ? 25.734 -0.933 12.952 1.00 23.85 118 PHE A O 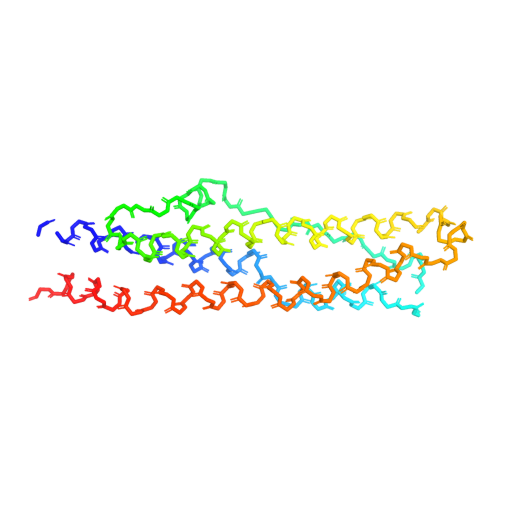1
ATOM 703 N N . ARG A 1 94 ? 26.833 0.669 14.126 1.00 21.22 119 ARG A N 1
ATOM 704 C CA A ARG A 1 94 ? 28.174 0.211 13.742 0.50 20.99 119 ARG A CA 1
ATOM 705 C CA B ARG A 1 94 ? 28.169 0.206 13.730 0.50 21.03 119 ARG A CA 1
ATOM 706 C C . ARG A 1 94 ? 28.469 -1.157 14.350 1.00 23.34 119 ARG A C 1
ATOM 707 O O . ARG A 1 94 ? 29.049 -2.009 13.662 1.00 23.13 119 ARG A O 1
ATOM 722 N N . SER A 1 95 ? 28.053 -1.373 15.634 1.00 18.86 120 SER A N 1
ATOM 723 C CA . SER A 1 95 ? 28.264 -2.630 16.380 1.00 18.86 120 SER A CA 1
ATOM 724 C C . SER A 1 95 ? 27.458 -3.770 15.782 1.00 19.20 120 SER A C 1
ATOM 725 O O . SER A 1 95 ? 27.969 -4.902 15.711 1.00 16.17 120 SER A O 1
ATOM 728 N N . ILE A 1 96 ? 26.218 -3.480 15.324 1.00 13.46 121 ILE A N 1
ATOM 729 C CA . ILE A 1 96 ? 25.360 -4.485 14.673 1.00 13.35 121 ILE A CA 1
ATOM 730 C C . ILE A 1 96 ? 26.038 -4.939 13.407 1.00 14.88 121 ILE A C 1
ATOM 731 O O . ILE A 1 96 ? 26.165 -6.143 13.163 1.00 14.74 121 ILE A O 1
ATOM 736 N N . SER A 1 97 ? 26.533 -3.976 12.615 1.00 13.01 122 SER A N 1
ATOM 737 C CA . SER A 1 97 ? 27.198 -4.290 11.349 1.00 13.02 122 SER A CA 1
ATOM 738 C C . SER A 1 97 ? 28.425 -5.175 11.596 1.00 17.35 122 SER A C 1
ATOM 739 O O . SER A 1 97 ? 28.543 -6.243 10.994 1.00 16.85 122 SER A O 1
ATOM 742 N N . ALA A 1 98 ? 29.251 -4.786 12.562 1.00 14.89 123 ALA A N 1
ATOM 743 C CA . ALA A 1 98 ? 30.471 -5.523 12.895 1.00 14.68 123 ALA A CA 1
ATOM 744 C C . ALA A 1 98 ? 30.140 -6.932 13.374 1.00 17.22 123 ALA A C 1
ATOM 745 O O . ALA A 1 98 ? 30.830 -7.871 12.970 1.00 15.94 123 ALA A O 1
ATOM 747 N N . PHE A 1 99 ? 29.132 -7.078 14.264 1.00 13.43 124 PHE A N 1
ATOM 748 C CA . PHE A 1 99 ? 28.771 -8.376 14.831 1.00 13.03 124 PHE A CA 1
ATOM 749 C C . PHE A 1 99 ? 28.399 -9.382 13.739 1.00 16.91 124 PHE A C 1
ATOM 750 O O . PHE A 1 99 ? 28.931 -10.503 13.722 1.00 14.88 124 PHE A O 1
ATOM 758 N N . TYR A 1 100 ? 27.521 -8.988 12.815 1.00 12.88 125 TYR A N 1
ATOM 759 C CA . TYR A 1 100 ? 27.081 -9.913 11.760 1.00 11.85 125 TYR A CA 1
ATOM 760 C C . TYR A 1 100 ? 28.104 -10.055 10.656 1.00 15.50 125 TYR A C 1
ATOM 761 O O . TYR A 1 100 ? 28.283 -11.163 10.157 1.00 15.23 125 TYR A O 1
ATOM 770 N N . GLU A 1 101 ? 28.840 -8.982 10.307 1.00 14.66 126 GLU A N 1
ATOM 771 C CA . GLU A 1 101 ? 29.891 -9.106 9.283 1.00 14.68 126 GLU A CA 1
ATOM 772 C C . GLU A 1 101 ? 31.051 -9.990 9.788 1.00 16.33 126 GLU A C 1
ATOM 773 O O . GLU A 1 101 ? 31.608 -10.759 8.999 1.00 14.81 126 GLU A O 1
ATOM 779 N N . ASN A 1 102 ? 31.446 -9.844 11.083 1.00 13.44 127 ASN A N 1
ATOM 780 C CA . ASN A 1 102 ? 32.521 -10.671 11.663 1.00 13.28 127 ASN A CA 1
ATOM 781 C C . ASN A 1 102 ? 32.144 -12.146 11.592 1.00 14.00 127 ASN A C 1
ATOM 782 O O . ASN A 1 102 ? 33.004 -12.967 11.281 1.00 12.82 127 ASN A O 1
ATOM 787 N N . TYR A 1 103 ? 30.876 -12.482 11.878 1.00 10.91 128 TYR A N 1
ATOM 788 C CA . TYR A 1 103 ? 30.431 -13.888 11.812 1.00 12.10 128 TYR A CA 1
ATOM 789 C C . TYR A 1 103 ? 30.468 -14.382 10.352 1.00 14.70 128 TYR A C 1
ATOM 790 O O . TYR A 1 103 ? 30.903 -15.502 10.094 1.00 12.63 128 TYR A O 1
ATOM 799 N N . LYS A 1 104 ? 30.037 -13.550 9.403 1.00 12.24 129 LYS A N 1
ATOM 800 C CA . LYS A 1 104 ? 30.116 -13.943 7.973 1.00 11.89 129 LYS A CA 1
ATOM 801 C C . LYS A 1 104 ? 31.589 -14.254 7.599 1.00 16.25 129 LYS A C 1
ATOM 802 O O . LYS A 1 104 ? 31.874 -15.309 7.053 1.00 15.15 129 LYS A O 1
ATOM 808 N N . THR A 1 105 ? 32.517 -13.355 7.939 1.00 14.90 130 THR A N 1
ATOM 809 C CA . THR A 1 105 ? 33.959 -13.535 7.694 1.00 14.57 130 THR A CA 1
ATOM 810 C C . THR A 1 105 ? 34.435 -14.838 8.315 1.00 16.90 130 THR A C 1
ATOM 811 O O . THR A 1 105 ? 35.109 -15.625 7.653 1.00 15.77 130 THR A O 1
ATOM 815 N N . TYR A 1 106 ? 34.120 -15.026 9.600 1.00 12.24 131 TYR A N 1
ATOM 816 C CA . TYR A 1 106 ? 34.492 -16.215 10.360 1.00 11.60 131 TYR A CA 1
ATOM 817 C C . TYR A 1 106 ? 34.022 -17.476 9.643 1.00 13.62 131 TYR A C 1
ATOM 818 O O . TYR A 1 106 ? 34.817 -18.381 9.453 1.00 12.77 131 TYR A O 1
ATOM 827 N N . ARG A 1 107 ? 32.725 -17.558 9.294 1.00 11.98 132 ARG A N 1
ATOM 828 C CA . ARG A 1 107 ? 32.189 -18.766 8.640 1.00 12.14 132 ARG A CA 1
ATOM 829 C C . ARG A 1 107 ? 32.927 -19.094 7.319 1.00 14.58 132 ARG A C 1
ATOM 830 O O . ARG A 1 107 ? 33.309 -20.251 7.110 1.00 12.90 132 ARG A O 1
ATOM 838 N N . LEU A 1 108 ? 33.183 -18.091 6.480 1.00 14.58 133 LEU A N 1
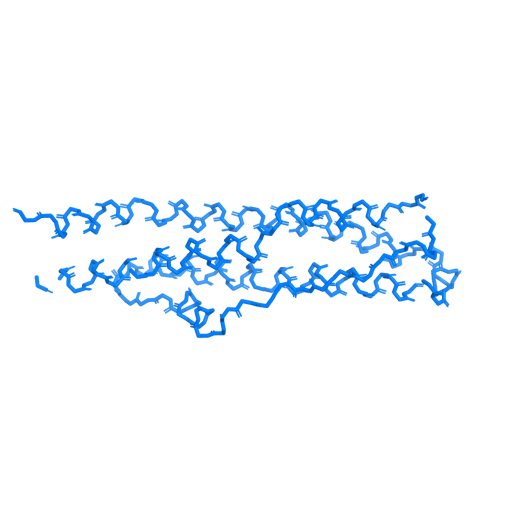ATOM 839 C CA . LEU A 1 108 ? 33.875 -18.300 5.197 1.00 15.45 133 LEU A CA 1
ATOM 840 C C . LEU A 1 108 ? 35.335 -18.733 5.398 1.00 20.63 133 LEU A C 1
ATOM 841 O O . LEU A 1 108 ? 35.821 -19.611 4.675 1.00 20.15 133 LEU A O 1
ATOM 846 N N . TYR A 1 109 ? 36.005 -18.153 6.405 1.00 16.28 134 TYR A N 1
ATOM 847 C CA . TYR A 1 109 ? 37.401 -18.438 6.762 1.00 16.11 134 TYR A CA 1
ATOM 848 C C . TYR A 1 109 ? 37.521 -19.853 7.361 1.00 18.32 134 TYR A C 1
ATOM 849 O O . TYR A 1 109 ? 38.534 -20.521 7.134 1.00 18.52 134 TYR A O 1
ATOM 866 N N . GLN A 1 111 ? 35.228 -22.451 6.717 1.00 15.59 136 GLN A N 1
ATOM 867 C CA . GLN A 1 111 ? 34.791 -23.394 5.675 1.00 17.19 136 GLN A CA 1
ATOM 868 C C . GLN A 1 111 ? 35.731 -23.486 4.469 1.00 23.89 136 GLN A C 1
ATOM 869 O O . GLN A 1 111 ? 35.686 -24.504 3.773 1.00 25.26 136 GLN A O 1
ATOM 875 N N . ASP A 1 112 ? 36.584 -22.472 4.222 1.00 19.96 137 ASP A N 1
ATOM 876 C CA . ASP A 1 112 ? 37.511 -22.565 3.085 1.00 21.13 137 ASP A CA 1
ATOM 877 C C . ASP A 1 112 ? 38.904 -22.988 3.588 1.00 27.73 137 ASP A C 1
ATOM 878 O O . ASP A 1 112 ? 39.882 -22.923 2.834 1.00 29.66 137 ASP A O 1
ATOM 883 N N . GLN A 1 113 ? 38.991 -23.387 4.883 1.00 24.19 138 GLN A N 1
ATOM 884 C CA . GLN A 1 113 ? 40.199 -23.904 5.556 1.00 24.83 138 GLN A CA 1
ATOM 885 C C . GLN A 1 113 ? 41.319 -22.848 5.720 1.00 26.72 138 GLN A C 1
ATOM 886 O O . GLN A 1 113 ? 42.465 -23.226 6.006 1.00 26.09 138 GLN A O 1
ATOM 892 N N . SER A 1 114 ? 40.984 -21.540 5.629 1.00 22.04 139 SER A N 1
ATOM 893 C CA . SER A 1 114 ? 41.972 -20.461 5.855 1.00 22.28 139 SER A CA 1
ATOM 894 C C . SER A 1 114 ? 42.518 -20.503 7.291 1.00 26.09 139 SER A C 1
ATOM 895 O O . SER A 1 114 ? 43.664 -20.081 7.511 1.00 27.31 139 SER A O 1
ATOM 898 N N . TYR A 1 115 ? 41.728 -21.057 8.263 1.00 21.32 140 TYR A N 1
ATOM 899 C CA . TYR A 1 115 ? 42.156 -21.167 9.663 1.00 21.43 140 TYR A CA 1
ATOM 900 C C . TYR A 1 115 ? 43.419 -22.018 9.824 1.00 26.55 140 TYR A C 1
ATOM 901 O O . TYR A 1 115 ? 44.164 -21.816 10.786 1.00 25.41 140 TYR A O 1
ATOM 910 N N . LYS A 1 116 ? 43.648 -22.971 8.903 1.00 24.52 141 LYS A N 1
ATOM 911 C CA . LYS A 1 116 ? 44.841 -23.838 8.937 1.00 25.02 141 LYS A CA 1
ATOM 912 C C . LYS A 1 116 ? 46.093 -23.021 8.629 1.00 29.83 141 LYS A C 1
ATOM 913 O O . LYS A 1 116 ? 47.158 -23.314 9.170 1.00 30.66 141 LYS A O 1
ATOM 919 N N . LYS A 1 117 ? 45.954 -21.965 7.799 1.00 25.94 142 LYS A N 1
ATOM 920 C CA . LYS A 1 117 ? 47.062 -21.106 7.373 1.00 26.97 142 LYS A CA 1
ATOM 921 C C . LYS A 1 117 ? 47.563 -20.132 8.470 1.00 28.31 142 LYS A C 1
ATOM 922 O O . LYS A 1 117 ? 48.734 -19.759 8.432 1.00 27.19 142 LYS A O 1
ATOM 928 N N . ASP A 1 118 ? 46.692 -19.680 9.393 1.00 24.36 143 ASP A N 1
ATOM 929 C CA . ASP A 1 118 ? 47.114 -18.745 10.451 1.00 24.33 143 ASP A CA 1
ATOM 930 C C . ASP A 1 118 ? 46.934 -19.372 11.857 1.00 29.04 143 ASP A C 1
ATOM 931 O O . ASP A 1 118 ? 46.878 -18.646 12.851 1.00 29.04 143 ASP A O 1
ATOM 936 N N . ASN A 1 119 ? 46.812 -20.714 11.925 1.00 27.43 144 ASN A N 1
ATOM 937 C CA . ASN A 1 119 ? 46.615 -21.494 13.164 1.00 28.46 144 ASN A CA 1
ATOM 938 C C . ASN A 1 119 ? 45.529 -20.861 14.062 1.00 31.84 144 ASN A C 1
ATOM 939 O O . ASN A 1 119 ? 45.780 -20.545 15.231 1.00 32.16 144 ASN A O 1
ATOM 944 N N . ASN A 1 120 ? 44.347 -20.603 13.469 1.00 26.02 145 ASN A N 1
ATOM 945 C CA . ASN A 1 120 ? 43.167 -20.034 14.144 1.00 24.27 145 ASN A CA 1
ATOM 946 C C . ASN A 1 120 ? 43.390 -18.630 14.769 1.00 25.38 145 ASN A C 1
ATOM 947 O O . ASN A 1 120 ? 42.616 -18.251 15.657 1.00 23.61 145 ASN A O 1
ATOM 952 N N . ALA A 1 121 ? 44.399 -17.849 14.308 1.00 21.28 146 ALA A N 1
ATOM 953 C CA . ALA A 1 121 ? 44.645 -16.504 14.858 1.00 22.53 146 ALA A CA 1
ATOM 954 C C . ALA A 1 121 ? 43.449 -15.584 14.599 1.00 23.49 146 ALA A C 1
ATOM 955 O O . ALA A 1 121 ? 42.985 -14.903 15.520 1.00 22.68 146 ALA A O 1
ATOM 957 N N . LEU A 1 122 ? 42.921 -15.587 13.362 1.00 18.48 147 LEU A N 1
ATOM 958 C CA . LEU A 1 122 ? 41.745 -14.757 13.078 1.00 18.18 147 LEU A CA 1
ATOM 959 C C . LEU A 1 122 ? 40.506 -15.322 13.812 1.00 17.65 147 LEU A C 1
ATOM 960 O O . LEU A 1 122 ? 39.676 -14.538 14.263 1.00 17.19 147 LEU A O 1
ATOM 965 N N . ALA A 1 123 ? 40.400 -16.666 13.965 1.00 14.11 148 ALA A N 1
ATOM 966 C CA . ALA A 1 123 ? 39.266 -17.269 14.691 1.00 13.99 148 ALA A CA 1
ATOM 967 C C . ALA A 1 123 ? 39.207 -16.718 16.116 1.00 16.75 148 ALA A C 1
ATOM 968 O O . ALA A 1 123 ? 38.145 -16.271 16.534 1.00 15.90 148 ALA A O 1
ATOM 970 N N . ASP A 1 124 ? 40.360 -16.701 16.833 1.00 14.54 149 ASP A N 1
ATOM 971 C CA . ASP A 1 124 ? 40.414 -16.211 18.216 1.00 15.89 149 ASP A CA 1
ATOM 972 C C . ASP A 1 124 ? 40.195 -14.701 18.285 1.00 19.08 149 ASP A C 1
ATOM 973 O O . ASP A 1 124 ? 39.518 -14.237 19.205 1.00 16.97 149 ASP A O 1
ATOM 978 N N . LYS A 1 125 ? 40.731 -13.933 17.305 1.00 17.56 150 LYS A N 1
ATOM 979 C CA . LYS A 1 125 ? 40.512 -12.472 17.278 1.00 18.62 150 LYS A CA 1
ATOM 980 C C . LYS A 1 125 ? 39.009 -12.173 17.163 1.00 17.97 150 LYS A C 1
ATOM 981 O O . LYS A 1 125 ? 38.478 -11.305 17.865 1.00 17.64 150 LYS A O 1
ATOM 987 N N . ILE A 1 126 ? 38.330 -12.884 16.249 1.00 13.08 151 ILE A N 1
ATOM 988 C CA . ILE A 1 126 ? 36.896 -12.713 16.011 1.00 13.92 151 ILE A CA 1
ATOM 989 C C . ILE A 1 126 ? 36.103 -13.150 17.247 1.00 16.77 151 ILE A C 1
ATOM 990 O O . ILE A 1 126 ? 35.207 -12.418 17.669 1.00 14.97 151 ILE A O 1
ATOM 995 N N . ARG A 1 127 ? 36.443 -14.297 17.851 1.00 14.75 152 ARG A N 1
ATOM 996 C CA . ARG A 1 127 ? 35.705 -14.752 19.062 1.00 13.98 152 ARG A CA 1
ATOM 997 C C . ARG A 1 127 ? 35.761 -13.697 20.171 1.00 17.11 152 ARG A C 1
ATOM 998 O O . ARG A 1 127 ? 34.745 -13.419 20.818 1.00 15.73 152 ARG A O 1
ATOM 1006 N N . LYS A 1 128 ? 36.946 -13.129 20.427 1.00 15.21 153 LYS A N 1
ATOM 1007 C CA . LYS A 1 128 ? 37.079 -12.142 21.499 1.00 14.65 153 LYS A CA 1
ATOM 1008 C C . LYS A 1 128 ? 36.246 -10.882 21.203 1.00 19.07 153 LYS A C 1
ATOM 1009 O O . LYS A 1 128 ? 35.567 -10.348 22.089 1.00 19.55 153 LYS A O 1
ATOM 1015 N N . GLU A 1 129 ? 36.292 -10.418 19.957 1.00 16.87 154 GLU A N 1
ATOM 1016 C CA . GLU A 1 129 ? 35.597 -9.199 19.533 1.00 17.68 154 GLU A CA 1
ATOM 1017 C C . GLU A 1 129 ? 34.094 -9.406 19.532 1.00 19.14 154 GLU A C 1
ATOM 1018 O O . GLU A 1 129 ? 33.364 -8.522 19.985 1.00 19.16 154 GLU A O 1
ATOM 1024 N N . GLU A 1 130 ? 33.631 -10.582 19.076 1.00 15.03 155 GLU A N 1
ATOM 1025 C CA . GLU A 1 130 ? 32.187 -10.893 19.057 1.00 13.57 155 GLU A CA 1
ATOM 1026 C C . GLU A 1 130 ? 31.620 -10.918 20.473 1.00 17.67 155 GLU A C 1
ATOM 1027 O O . GLU A 1 130 ? 30.490 -10.471 20.680 1.00 17.65 155 GLU A O 1
ATOM 1033 N N . LEU A 1 131 ? 32.394 -11.430 21.457 1.00 14.29 156 LEU A N 1
ATOM 1034 C CA A LEU A 1 131 ? 31.915 -11.464 22.848 0.50 15.07 156 LEU A CA 1
ATOM 1035 C CA B LEU A 1 131 ? 31.908 -11.452 22.835 0.50 14.20 156 LEU A CA 1
ATOM 1036 C C . LEU A 1 131 ? 31.738 -10.025 23.360 1.00 19.55 156 LEU A C 1
ATOM 1037 O O . LEU A 1 131 ? 30.703 -9.694 23.948 1.00 18.33 156 LEU A O 1
ATOM 1046 N N . LEU A 1 132 ? 32.715 -9.166 23.099 1.00 17.48 157 LEU A N 1
ATOM 1047 C CA . LEU A 1 132 ? 32.645 -7.767 23.524 1.00 17.63 157 LEU A CA 1
ATOM 1048 C C . LEU A 1 132 ? 31.469 -7.042 22.856 1.00 20.73 157 LEU A C 1
ATOM 104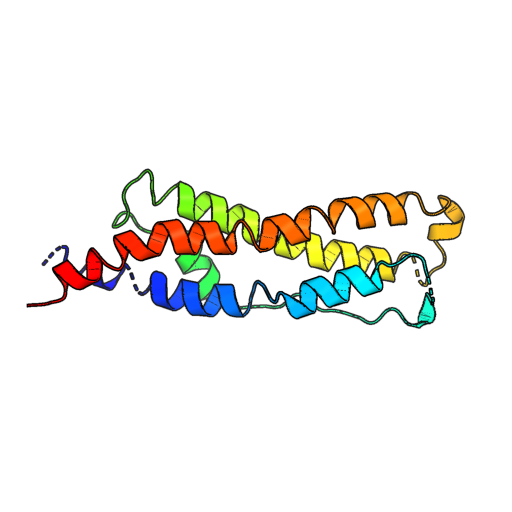9 O O . LEU A 1 132 ? 30.724 -6.335 23.539 1.00 19.86 157 LEU A O 1
ATOM 1054 N N . LEU A 1 133 ? 31.276 -7.262 21.537 1.00 17.14 158 LEU A N 1
ATOM 1055 C CA . LEU A 1 133 ? 30.174 -6.656 20.776 1.00 16.32 158 LEU A CA 1
ATOM 1056 C C . LEU A 1 133 ? 28.821 -7.105 21.297 1.00 20.79 158 LEU A C 1
ATOM 1057 O O . LEU A 1 133 ? 27.906 -6.276 21.386 1.00 19.30 158 LEU A O 1
ATOM 1062 N N . SER A 1 134 ? 28.684 -8.397 21.661 1.00 17.37 159 SER A N 1
ATOM 1063 C CA . SER A 1 134 ? 27.400 -8.927 22.153 1.00 17.99 159 SER A CA 1
ATOM 1064 C C . SER A 1 134 ? 26.957 -8.231 23.448 1.00 22.79 159 SER A C 1
ATOM 1065 O O . SER A 1 134 ? 25.769 -7.953 23.620 1.00 23.16 159 SER A O 1
ATOM 1068 N N . ILE A 1 135 ? 27.906 -7.953 24.349 1.00 19.88 160 ILE A N 1
ATOM 1069 C CA . ILE A 1 135 ? 27.630 -7.238 25.611 1.00 20.17 160 ILE A CA 1
ATOM 1070 C C . ILE A 1 135 ? 27.234 -5.789 25.283 1.00 25.82 160 ILE A C 1
ATOM 1071 O O . ILE A 1 135 ? 26.230 -5.291 25.808 1.00 24.72 160 ILE A O 1
ATOM 1076 N N . ALA A 1 136 ? 28.010 -5.129 24.392 1.00 22.87 161 ALA A N 1
ATOM 1077 C CA . ALA A 1 136 ? 27.807 -3.734 23.994 1.00 23.01 161 ALA A CA 1
ATOM 1078 C C . ALA A 1 136 ? 26.455 -3.507 23.300 1.00 26.18 161 ALA A C 1
ATOM 1079 O O . ALA A 1 136 ? 25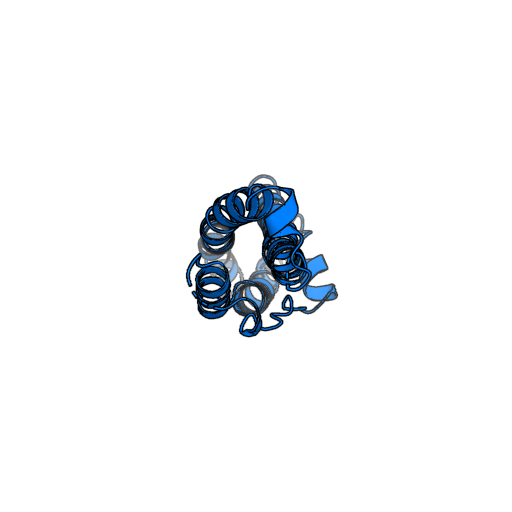.824 -2.484 23.556 1.00 25.63 161 ALA A O 1
ATOM 1081 N N . LEU A 1 137 ? 25.979 -4.477 22.474 1.00 21.05 162 LEU A N 1
ATOM 1082 C CA . LEU A 1 137 ? 24.685 -4.360 21.788 1.00 19.89 162 LEU A CA 1
ATOM 1083 C C . LEU A 1 137 ? 23.548 -4.225 22.794 1.00 23.68 162 LEU A C 1
ATOM 1084 O O . LEU A 1 137 ? 22.699 -3.360 22.630 1.00 23.96 162 LEU A O 1
ATOM 1089 N N . SER A 1 138 ? 23.546 -5.061 23.835 1.00 20.66 163 SER A N 1
ATOM 1090 C CA . SER A 1 138 ? 22.519 -5.015 24.886 1.00 20.94 163 SER A CA 1
ATOM 1091 C C . SER A 1 138 ? 22.655 -3.730 25.740 1.00 26.40 163 SER A C 1
ATOM 1092 O O . SER A 1 138 ? 21.630 -3.191 26.194 1.00 25.36 163 SER A O 1
ATOM 1095 N N . GLU A 1 139 ? 23.925 -3.237 25.932 1.00 22.75 164 GLU A N 1
ATOM 1096 C CA A GLU A 1 139 ? 24.198 -2.030 26.718 0.40 23.83 164 GLU A CA 1
ATOM 1097 C CA B GLU A 1 139 ? 24.197 -2.028 26.715 0.30 23.45 164 GLU A CA 1
ATOM 1098 C CA C GLU A 1 139 ? 24.194 -2.031 26.719 0.30 23.45 164 GLU A CA 1
ATOM 1099 C C . GLU A 1 139 ? 23.644 -0.786 26.019 1.00 26.38 164 GLU A C 1
ATOM 1100 O O . GLU A 1 139 ? 22.977 0.029 26.674 1.00 24.76 164 GLU A O 1
ATOM 1116 N N . TYR A 1 140 ? 23.917 -0.625 24.694 1.00 23.58 165 TYR A N 1
ATOM 1117 C CA . TYR A 1 140 ? 23.423 0.554 23.952 1.00 23.59 165 TYR A CA 1
ATOM 1118 C C . TYR A 1 140 ? 21.910 0.595 23.934 1.00 22.95 165 TYR A C 1
ATOM 1119 O O . TYR A 1 140 ? 21.337 1.667 24.122 1.00 20.40 165 TYR A O 1
ATOM 1128 N N . LYS A 1 141 ? 21.264 -0.565 23.736 1.00 19.24 166 LYS A N 1
ATOM 1129 C CA . LYS A 1 141 ? 19.797 -0.672 23.723 1.00 18.31 166 LYS A CA 1
ATOM 1130 C C . LYS A 1 141 ? 19.209 -0.216 25.063 1.00 22.26 166 LYS A C 1
ATOM 1131 O O . LYS A 1 141 ? 18.244 0.556 25.073 1.00 21.11 166 LYS A O 1
ATOM 1137 N N . GLN A 1 142 ? 19.780 -0.700 26.182 1.00 20.67 167 GLN A N 1
ATOM 1138 C CA . GLN A 1 142 ? 19.298 -0.325 27.518 1.00 21.15 167 GLN A CA 1
ATOM 1139 C C . GLN A 1 142 ? 19.569 1.160 27.799 1.00 25.90 167 GLN A C 1
ATOM 1140 O O . GLN A 1 142 ? 18.687 1.835 28.346 1.00 25.34 167 GLN A O 1
ATOM 1146 N N . VAL A 1 143 ? 20.768 1.676 27.423 1.00 23.20 168 VAL A N 1
ATOM 1147 C CA . VAL A 1 143 ? 21.092 3.099 27.609 1.00 24.20 168 VAL A CA 1
ATOM 1148 C C . VAL A 1 143 ? 20.042 3.984 26.892 1.00 26.28 168 VAL A C 1
ATOM 1149 O O . VAL A 1 143 ? 19.578 4.962 27.490 1.00 26.27 168 VAL A O 1
ATOM 1153 N N . ILE A 1 144 ? 19.668 3.641 25.638 1.00 20.31 169 ILE A N 1
ATOM 1154 C CA . ILE A 1 144 ? 18.670 4.426 24.864 1.00 18.95 169 ILE A CA 1
ATOM 1155 C C . ILE A 1 144 ? 17.315 4.443 25.602 1.00 22.29 169 ILE A C 1
ATOM 1156 O O . ILE A 1 144 ? 16.751 5.524 25.785 1.00 20.73 169 ILE A O 1
ATOM 1161 N N . PHE A 1 145 ? 16.817 3.269 26.046 1.00 20.92 170 PHE A N 1
ATOM 1162 C CA . PHE A 1 145 ? 15.556 3.215 26.803 1.00 23.44 170 PHE A CA 1
ATOM 1163 C C . PHE A 1 145 ? 15.655 4.011 28.102 1.00 26.42 170 PHE A C 1
ATOM 1164 O O . PHE A 1 145 ? 14.706 4.728 28.453 1.00 26.57 170 PHE A O 1
ATOM 1172 N N . ASP A 1 146 ? 16.818 3.948 28.786 1.00 21.92 171 ASP A N 1
ATOM 1173 C CA . ASP A 1 146 ? 17.000 4.682 30.055 1.00 22.54 171 ASP A CA 1
ATOM 1174 C C . ASP A 1 146 ? 17.014 6.194 29.864 1.00 26.82 171 ASP A C 1
ATOM 1175 O O . ASP A 1 146 ? 16.526 6.913 30.745 1.00 26.29 171 ASP A O 1
ATOM 1180 N N . ILE A 1 147 ? 17.534 6.690 28.726 1.00 23.12 172 ILE A N 1
ATOM 1181 C CA . ILE A 1 147 ? 17.487 8.134 28.437 1.00 23.36 172 ILE A CA 1
ATOM 1182 C C . ILE A 1 147 ? 16.029 8.549 28.174 1.00 26.01 172 ILE A C 1
ATOM 1183 O O . ILE A 1 147 ? 15.572 9.599 28.628 1.00 24.79 172 ILE A O 1
ATOM 1188 N N . LEU A 1 148 ? 15.333 7.756 27.369 1.00 21.02 173 LEU A N 1
ATOM 1189 C CA . LEU A 1 148 ? 13.994 8.102 26.899 1.00 19.43 173 LEU A CA 1
ATOM 1190 C C . LEU A 1 148 ? 12.867 7.985 27.932 1.00 23.08 173 LEU A C 1
ATOM 1191 O O . LEU A 1 148 ? 12.009 8.857 27.956 1.00 21.26 173 LEU A O 1
ATOM 1196 N N . THR A 1 149 ? 12.807 6.913 28.729 1.00 22.12 174 THR A N 1
ATOM 1197 C CA . THR A 1 149 ? 11.608 6.721 29.566 1.00 23.45 174 THR A CA 1
ATOM 1198 C C . THR A 1 149 ? 11.335 7.954 30.520 1.00 26.85 174 THR A C 1
ATOM 1199 O O . THR A 1 149 ? 10.170 8.342 30.537 1.00 25.99 174 THR A O 1
ATOM 1203 N N . PRO A 1 150 ? 12.296 8.689 31.149 1.00 24.91 175 PRO A N 1
ATOM 1204 C CA . PRO A 1 150 ? 11.898 9.875 31.941 1.00 25.27 175 PRO A CA 1
ATOM 1205 C C . PRO A 1 150 ? 11.382 11.036 31.070 1.00 28.83 175 PRO A C 1
ATOM 1206 O O . PRO A 1 150 ? 10.468 11.749 31.485 1.00 27.44 175 PRO A O 1
ATOM 1210 N N . ILE A 1 151 ? 11.950 11.209 29.846 1.00 24.27 176 ILE A N 1
ATOM 1211 C CA . ILE A 1 151 ? 11.533 12.243 28.877 1.00 23.68 176 ILE A CA 1
ATOM 1212 C C . ILE A 1 151 ? 10.103 11.933 28.386 1.00 26.44 176 ILE A C 1
ATOM 1213 O O . ILE A 1 151 ? 9.285 12.846 28.228 1.00 27.41 176 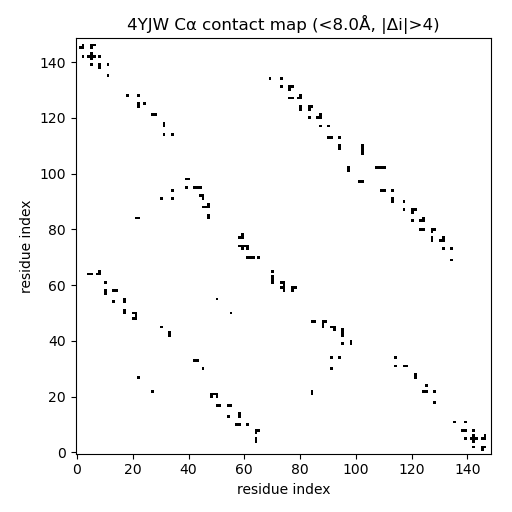ILE A O 1
ATOM 1218 N N . VAL A 1 152 ? 9.821 10.639 28.141 1.00 22.59 177 VAL A N 1
ATOM 1219 C CA . VAL A 1 152 ? 8.525 10.119 27.700 1.00 21.72 177 VAL A CA 1
ATOM 1220 C C . VAL A 1 152 ? 7.471 10.456 28.764 1.00 28.13 177 VAL A C 1
ATOM 1221 O O . VAL A 1 152 ? 6.371 10.912 28.411 1.00 27.57 177 VAL A O 1
ATOM 1225 N N . GLU A 1 153 ? 7.818 10.277 30.060 1.00 25.82 178 GLU A N 1
ATOM 1226 C CA A GLU A 1 153 ? 6.918 10.624 31.166 0.50 26.92 178 GLU A CA 1
ATOM 1227 C CA B GLU A 1 153 ? 6.867 10.624 31.109 0.50 27.36 178 GLU A CA 1
ATOM 1228 C C . GLU A 1 153 ? 6.643 12.135 31.134 1.00 31.50 178 GLU A C 1
ATOM 1229 O O . GLU A 1 153 ? 5.507 12.565 31.333 1.00 31.92 178 GLU A O 1
ATOM 1240 N N . GLY A 1 154 ? 7.685 12.917 30.826 1.00 28.54 179 GLY A N 1
ATOM 1241 C CA . GLY A 1 154 ? 7.595 14.370 30.709 1.00 28.83 179 GLY A CA 1
ATOM 1242 C C . GLY A 1 154 ? 6.677 14.768 29.559 1.00 33.14 179 GLY A C 1
ATOM 1243 O O . GLY A 1 154 ? 5.907 15.730 29.672 1.00 33.02 179 GLY A O 1
ATOM 1244 N N . ALA A 1 155 ? 6.722 13.998 28.448 1.00 28.87 180 ALA A N 1
ATOM 1245 C CA . ALA A 1 155 ? 5.889 14.215 27.260 1.00 28.05 180 ALA A CA 1
ATOM 1246 C C . ALA A 1 155 ? 4.429 13.876 27.571 1.00 34.58 180 ALA A C 1
ATOM 1247 O O . ALA A 1 155 ? 3.520 14.597 27.149 1.00 34.70 180 ALA A O 1
ATOM 1249 N N . LYS A 1 156 ? 4.203 12.802 28.340 1.00 33.16 181 LYS A N 1
ATOM 1250 C CA . LYS A 1 156 ? 2.856 12.401 28.753 1.00 34.25 181 LYS A CA 1
ATOM 1251 C C . LYS A 1 156 ? 2.226 13.507 29.627 1.00 40.78 181 LYS A C 1
ATOM 1252 O O . LYS A 1 156 ? 1.051 13.834 29.431 1.00 40.61 181 LYS A O 1
ATOM 1258 N N . ILE A 1 157 ? 3.033 14.155 30.504 1.00 38.13 182 ILE A N 1
ATOM 1259 C CA . ILE A 1 157 ? 2.573 15.288 31.330 1.00 38.87 182 ILE A CA 1
ATOM 1260 C C . ILE A 1 157 ? 2.068 16.419 30.411 1.00 44.34 182 ILE A C 1
ATOM 1261 O O . ILE A 1 157 ? 0.955 16.912 30.609 1.00 45.26 182 ILE A O 1
ATOM 1266 N N . THR A 1 158 ? 2.880 16.812 29.407 1.00 39.66 183 THR A N 1
ATOM 1267 C CA . THR A 1 158 ? 2.532 17.884 28.472 1.00 40.57 183 THR A CA 1
ATOM 1268 C C . THR A 1 158 ? 1.258 17.531 27.692 1.00 47.42 183 THR A C 1
ATOM 1269 O O . THR A 1 158 ? 0.410 18.408 27.513 1.00 47.77 183 THR A O 1
ATOM 1273 N N . LEU A 1 159 ? 1.086 16.250 27.310 1.00 45.95 184 LEU A N 1
ATOM 1274 C CA . LEU A 1 159 ? -0.050 15.809 26.486 1.00 46.83 184 LEU A CA 1
ATOM 1275 C C . LEU A 1 159 ? -1.335 15.438 27.260 1.00 57.82 184 LEU A C 1
ATOM 1276 O O . LEU A 1 159 ? -2.345 15.144 26.611 1.00 57.99 184 LEU A O 1
ATOM 1281 N N . THR A 1 160 ? -1.322 15.473 28.602 1.00 58.67 185 THR A N 1
ATOM 1282 C CA . THR A 1 160 ? -2.520 15.153 29.393 1.00 61.17 185 THR A CA 1
ATOM 1283 C C . THR A 1 160 ? -3.248 16.454 29.813 1.00 69.20 185 THR A C 1
ATOM 1284 O O . THR A 1 160 ? -2.786 17.142 30.733 1.00 69.84 185 THR A O 1
ATOM 1288 N N . PRO A 1 161 ? -4.381 16.812 29.150 1.00 67.28 186 PRO A N 1
ATOM 1289 C CA . PRO A 1 161 ? -5.093 18.045 29.529 1.00 73.64 186 PRO A CA 1
ATOM 1290 C C . PRO A 1 161 ? -6.054 17.814 30.689 1.00 116.07 186 PRO A C 1
ATOM 1291 O O . PRO A 1 161 ? -6.309 18.727 31.468 1.00 85.14 186 PRO A O 1
#

InterPro domains:
  IPR049273 DUF3829-like, N-terminal domain [PF20893] (36-182)

Nearest PDB structures (foldseek):
  4yjw-assembly1_A  TM=1.007E+00  e=5.145E-18  Phocaeicola vulgatus ATCC 8482
  3iee-assembly1_A  TM=8.695E-01  e=9.907E-08  Bacteroides fragilis NCTC 9343
  7jh6-assembly4_D  TM=5.248E-01  e=1.017E+00  synthetic construct
  8tn1-assembly1_B  TM=5.469E-01  e=2.324E+00  synthetic construct

Radius of gyration: 19.15 Å; Cα contacts (8 Å, |Δi|>4): 125; chains: 1; bounding box: 52×53×29 Å

Sequence (149 aa):
SSVEENANEVKYYDTSLKILKDLLVNENEIKAVLGYLDQKPVDSLPVVSSQPVVSVQDTVFVSNPGNNYFSENDRRQNLKENYGRLFRRSISAFYENYKTYRLYQDQSYKKDNNALADKIRKEELLLLSIALSEEEYKQVIFDILTPIVEEGAKITLTP

Secondary structure (DSSP, 8-state):
--HHHHHH--HHHHHHHHHHHH--HHHHHHHHHHT----GGGPPP-PPP---HHHHHHHHS--TTS-HHHHHHHHHHHHHHHHHHHHHHHHHHHHHH---SHHHHTTTHHHHHHHHHHHHHHHHHHHHHHHHHHHHHHHHHHHHHHH--

B-factor: mean 28.96, std 15.14, range [9.67, 116.07]